Protein AF-A0A9P7EX51-F1 (afdb_monomer)

Nearest PDB structures (foldseek):
  2a19-assembly1_B  TM=7.825E-01  e=9.474E-03  Homo sapiens
  8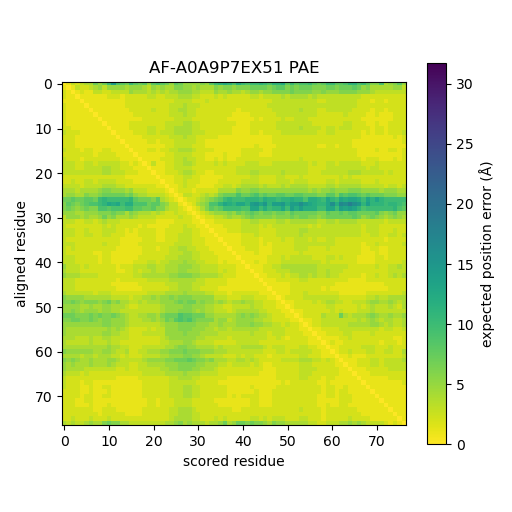qel-assembly1_B  TM=7.760E-01  e=1.867E-02  Homo sapiens
  4j97-assembly6_D-3  TM=7.113E-01  e=1.423E-02  Homo sapiens
  2a1a-assembly1_B-2  TM=7.779E-01  e=4.509E-02  Homo sapiens
  4j95-assembly5_B  TM=7.074E-01  e=3.937E-02  Homo sapiens

Foldseek 3Di:
DVVVLVVCVVVQKDQLDDAPVQWDDPDPPDIDGHDSVQMDGLVPGAAAADDDVDPDPWPPQNHHRHGGHSVRRVVRD

Structure (mmCIF, N/CA/C/O backbone):
data_AF-A0A9P7EX51-F1
#
_entry.id   AF-A0A9P7EX51-F1
#
loop_
_atom_site.group_PDB
_atom_site.id
_atom_site.type_symbol
_atom_site.label_atom_id
_atom_site.label_alt_id
_atom_site.label_comp_id
_atom_site.label_asym_id
_atom_site.label_entity_id
_atom_site.label_seq_id
_atom_site.pdbx_PDB_ins_code
_atom_site.Cartn_x
_atom_site.Cartn_y
_atom_site.Cartn_z
_atom_site.occupancy
_atom_site.B_iso_or_equiv
_atom_site.auth_seq_id
_atom_site.auth_comp_id
_atom_site.auth_asym_id
_atom_site.auth_atom_id
_atom_site.pdbx_PDB_model_num
ATOM 1 N N . ILE A 1 1 ? -7.853 2.940 8.449 1.00 79.19 1 ILE A N 1
ATOM 2 C CA . ILE A 1 1 ? -7.057 2.369 7.336 1.00 79.19 1 ILE A CA 1
ATOM 3 C C . ILE A 1 1 ? -5.933 3.320 6.939 1.00 79.19 1 ILE A C 1
ATOM 5 O O . ILE A 1 1 ? -4.785 2.949 7.110 1.00 79.19 1 ILE A O 1
ATOM 9 N N . THR A 1 2 ? -6.213 4.564 6.537 1.00 86.81 2 THR A N 1
ATOM 10 C CA . THR A 1 2 ? -5.168 5.527 6.125 1.00 86.81 2 THR A CA 1
ATOM 11 C C . THR A 1 2 ? -4.060 5.740 7.166 1.00 86.81 2 THR A C 1
ATOM 13 O O . THR A 1 2 ? -2.895 5.801 6.797 1.00 86.81 2 THR A O 1
ATOM 16 N N . SER A 1 3 ? -4.386 5.780 8.465 1.00 89.31 3 SER A N 1
ATOM 17 C CA . SER A 1 3 ? -3.377 5.886 9.533 1.00 89.31 3 SER A CA 1
ATOM 18 C C . SER A 1 3 ? -2.421 4.687 9.585 1.00 89.31 3 SER A C 1
ATOM 20 O O . SER A 1 3 ? -1.226 4.880 9.762 1.00 89.31 3 SER A O 1
ATOM 22 N N . LEU A 1 4 ? -2.928 3.468 9.366 1.00 91.50 4 LEU A N 1
ATOM 23 C CA . LEU A 1 4 ? -2.125 2.240 9.334 1.00 91.50 4 LEU A CA 1
ATOM 24 C C . LEU A 1 4 ? -1.130 2.266 8.167 1.00 91.50 4 LEU A C 1
ATOM 26 O O . LEU A 1 4 ? 0.042 1.953 8.342 1.00 91.50 4 LEU A O 1
ATOM 30 N N . ILE A 1 5 ? -1.585 2.684 6.984 1.00 94.94 5 ILE A N 1
ATOM 31 C CA . ILE A 1 5 ? -0.721 2.774 5.799 1.00 94.94 5 ILE A CA 1
ATOM 32 C C . ILE A 1 5 ? 0.321 3.887 5.966 1.00 94.94 5 ILE A C 1
ATOM 34 O O . ILE A 1 5 ? 1.488 3.697 5.643 1.00 94.94 5 ILE A O 1
ATOM 38 N N . GLN A 1 6 ? -0.053 5.015 6.575 1.00 94.88 6 GLN A N 1
ATOM 39 C CA . GLN A 1 6 ? 0.903 6.069 6.923 1.00 94.88 6 GLN A CA 1
ATOM 40 C C . GLN A 1 6 ? 1.970 5.597 7.919 1.00 94.88 6 GLN A C 1
ATOM 42 O O . GLN A 1 6 ? 3.120 6.014 7.813 1.00 94.88 6 GLN A O 1
ATOM 47 N N . GLU A 1 7 ? 1.612 4.764 8.899 1.00 95.31 7 GLU A N 1
ATOM 48 C CA . GLU A 1 7 ? 2.575 4.167 9.833 1.00 95.31 7 GLU A CA 1
ATOM 49 C C . GLU A 1 7 ? 3.538 3.214 9.116 1.00 95.31 7 GLU A C 1
ATOM 51 O O . GLU A 1 7 ? 4.747 3.309 9.335 1.00 95.31 7 GLU A O 1
ATOM 56 N N . LEU A 1 8 ? 3.032 2.382 8.198 1.00 96.00 8 LEU A N 1
ATOM 57 C CA . LEU A 1 8 ? 3.852 1.518 7.344 1.00 96.00 8 LEU A CA 1
ATOM 58 C C . LEU A 1 8 ? 4.862 2.337 6.519 1.00 96.00 8 LEU A C 1
ATOM 60 O O . LEU A 1 8 ? 6.062 2.065 6.543 1.00 96.00 8 LEU A O 1
ATOM 64 N N . HIS A 1 9 ? 4.390 3.399 5.859 1.00 97.38 9 HIS A N 1
ATOM 65 C CA . HIS A 1 9 ? 5.222 4.274 5.027 1.00 97.38 9 HIS A CA 1
ATOM 66 C C . HIS A 1 9 ? 6.265 5.055 5.836 1.00 97.38 9 HIS A C 1
ATOM 68 O O . HIS A 1 9 ? 7.393 5.233 5.375 1.00 97.38 9 HIS A O 1
ATOM 74 N N . LYS A 1 10 ? 5.919 5.499 7.054 1.00 97.88 10 LYS A N 1
ATOM 75 C CA . LYS A 1 10 ? 6.855 6.154 7.992 1.00 97.88 10 LYS A CA 1
ATOM 76 C C . LYS A 1 10 ? 7.966 5.223 8.467 1.00 97.88 10 LYS A C 1
ATOM 78 O O . LYS A 1 10 ? 9.038 5.710 8.810 1.00 97.88 10 LYS A O 1
ATOM 83 N N . ALA A 1 11 ? 7.714 3.918 8.490 1.00 97.31 11 ALA A N 1
ATOM 84 C CA . ALA A 1 11 ? 8.717 2.905 8.787 1.00 97.31 11 ALA A CA 1
ATOM 85 C C . ALA A 1 11 ? 9.568 2.518 7.558 1.00 97.31 11 ALA A C 1
ATOM 87 O O . ALA A 1 11 ? 10.353 1.582 7.649 1.00 97.31 11 ALA A O 1
ATOM 88 N N . ASP A 1 12 ? 9.428 3.230 6.431 1.00 97.81 12 ASP A N 1
ATOM 89 C CA . ASP A 1 12 ? 10.082 2.958 5.143 1.00 97.81 12 ASP A CA 1
ATOM 90 C C . ASP A 1 12 ? 9.652 1.647 4.464 1.00 97.81 12 ASP A C 1
ATOM 92 O O . ASP A 1 12 ? 10.387 1.103 3.639 1.00 97.81 12 ASP A O 1
ATOM 96 N N . TYR A 1 13 ? 8.432 1.178 4.734 1.00 98.38 13 TYR A N 1
ATOM 97 C CA . TYR A 1 13 ? 7.845 0.008 4.078 1.00 98.38 13 TYR A CA 1
ATOM 98 C C . TYR A 1 13 ? 6.714 0.390 3.120 1.00 98.38 13 TYR A C 1
ATOM 100 O O . TYR A 1 13 ? 6.075 1.427 3.276 1.00 98.38 13 TYR A O 1
ATOM 108 N N . VAL A 1 14 ? 6.464 -0.477 2.143 1.00 98.12 14 VAL A N 1
ATOM 109 C CA . VAL A 1 14 ? 5.320 -0.455 1.215 1.00 98.12 14 VAL A CA 1
ATOM 110 C C . VAL A 1 14 ? 4.649 -1.824 1.211 1.00 98.12 14 VAL A C 1
ATOM 112 O O . VAL A 1 14 ? 5.301 -2.822 1.529 1.00 98.12 14 VAL A O 1
ATOM 115 N N . HIS A 1 15 ? 3.361 -1.881 0.866 1.00 97.69 15 HIS A N 1
ATOM 116 C CA . HIS A 1 15 ? 2.620 -3.142 0.776 1.00 97.69 15 HIS A CA 1
ATOM 117 C C . HIS A 1 15 ? 2.562 -3.694 -0.651 1.00 97.69 15 HIS A C 1
ATOM 119 O O . HIS A 1 15 ? 2.803 -4.875 -0.872 1.00 97.69 15 HIS A O 1
ATOM 125 N N . GLY A 1 16 ? 2.230 -2.847 -1.628 1.00 96.50 16 GLY A N 1
ATOM 126 C CA . GLY A 1 16 ? 2.207 -3.189 -3.050 1.00 96.50 16 GLY A CA 1
ATOM 127 C C . GLY A 1 16 ? 0.937 -3.864 -3.563 1.00 96.50 16 GLY A C 1
ATOM 128 O O . GLY A 1 16 ? 0.726 -3.893 -4.773 1.00 96.50 16 GLY A O 1
ATOM 129 N N . ASP A 1 17 ? 0.065 -4.351 -2.682 1.00 96.12 17 ASP A N 1
ATOM 130 C CA . ASP A 1 17 ? -1.221 -4.962 -3.059 1.00 96.12 17 ASP A CA 1
ATOM 131 C C . ASP A 1 17 ? 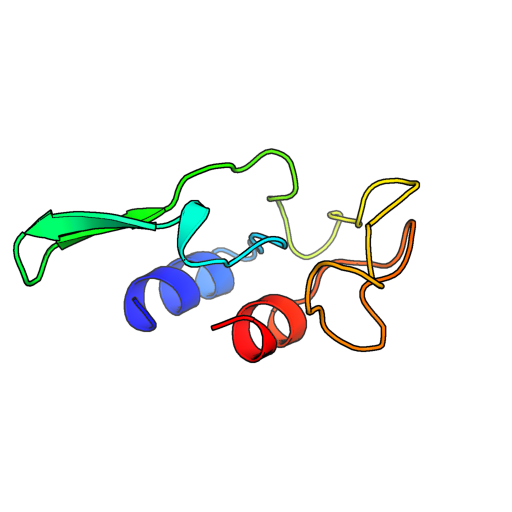-2.358 -4.586 -2.094 1.00 96.12 17 ASP A C 1
ATOM 133 O O . ASP A 1 17 ? -3.009 -5.442 -1.497 1.00 96.12 17 ASP A O 1
ATOM 137 N N . LEU A 1 18 ? -2.577 -3.287 -1.877 1.00 95.12 18 LEU A N 1
ATOM 138 C CA . LEU A 1 18 ? -3.688 -2.821 -1.041 1.00 95.12 18 LEU A CA 1
ATOM 139 C C . LEU A 1 18 ? -5.011 -3.007 -1.785 1.00 95.12 18 LEU A C 1
ATOM 141 O O . LEU A 1 18 ? -5.288 -2.344 -2.774 1.00 95.12 18 LEU A O 1
ATOM 145 N N . ARG A 1 19 ? -5.830 -3.950 -1.327 1.00 92.88 19 ARG A N 1
ATOM 146 C CA . ARG A 1 19 ? -7.144 -4.255 -1.904 1.00 92.88 19 ARG A CA 1
ATOM 147 C C . ARG A 1 19 ? -8.091 -4.661 -0.793 1.00 92.88 19 ARG A C 1
ATOM 149 O O . ARG A 1 19 ? -7.639 -5.194 0.216 1.00 92.88 19 ARG A O 1
ATOM 156 N N . ASP A 1 20 ? -9.396 -4.513 -1.013 1.00 91.75 20 ASP A N 1
ATOM 157 C CA . ASP A 1 20 ? -10.430 -4.940 -0.056 1.00 91.75 20 ASP A CA 1
ATOM 158 C C . ASP A 1 20 ? -10.225 -6.381 0.439 1.00 91.75 20 ASP A C 1
ATOM 160 O O . ASP A 1 20 ? -10.428 -6.670 1.614 1.00 91.75 20 ASP A O 1
ATOM 164 N N . ALA A 1 21 ? -9.753 -7.273 -0.440 1.00 93.19 21 ALA A N 1
ATOM 165 C CA . ALA A 1 21 ? -9.456 -8.670 -0.117 1.00 93.19 21 ALA A CA 1
ATOM 166 C C . ALA A 1 21 ? -8.328 -8.853 0.919 1.00 93.1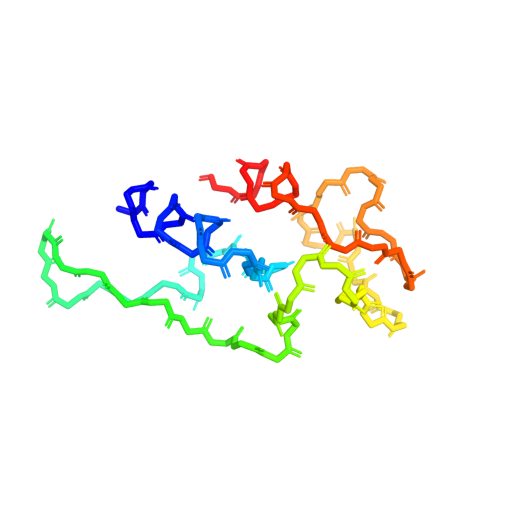9 21 ALA A C 1
ATOM 168 O O . ALA A 1 21 ? -8.306 -9.863 1.619 1.00 93.19 21 ALA A O 1
ATOM 169 N N . ASN A 1 22 ? -7.430 -7.873 1.038 1.00 95.88 22 ASN A N 1
ATOM 170 C CA . ASN A 1 22 ? -6.269 -7.896 1.928 1.00 95.88 22 ASN A CA 1
ATOM 171 C C . ASN A 1 22 ? -6.510 -7.107 3.226 1.00 95.88 22 A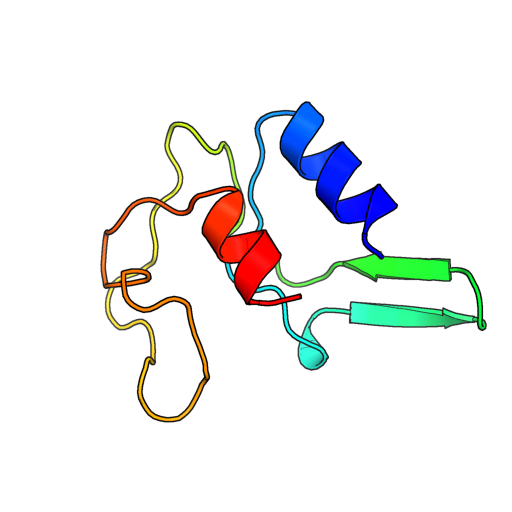SN A C 1
ATOM 173 O O . ASN A 1 22 ? -5.615 -6.998 4.065 1.00 95.88 22 ASN A O 1
ATOM 177 N N . PHE A 1 23 ? -7.728 -6.596 3.441 1.00 93.12 23 PHE A N 1
ATOM 178 C CA . PHE A 1 23 ? -8.140 -5.992 4.704 1.00 93.12 23 PHE A CA 1
ATOM 179 C C . PHE A 1 23 ? -9.118 -6.896 5.455 1.00 93.12 23 PHE A C 1
ATOM 181 O O . PHE A 1 23 ? -10.181 -7.256 4.954 1.00 93.12 23 PHE A O 1
ATOM 188 N N . VAL A 1 24 ? -8.812 -7.193 6.718 1.00 93.31 24 VAL A N 1
ATOM 189 C CA . VAL A 1 24 ? -9.760 -7.838 7.635 1.00 93.31 24 VAL A CA 1
ATOM 190 C C . VAL A 1 24 ? -10.305 -6.814 8.610 1.00 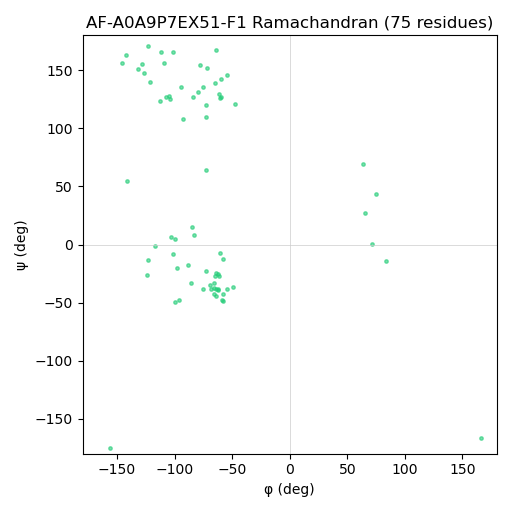93.31 24 VAL A C 1
ATOM 192 O O . VAL A 1 24 ? -9.562 -6.161 9.341 1.00 93.31 24 VAL A O 1
ATOM 195 N N . VAL A 1 25 ? -11.628 -6.713 8.660 1.00 89.94 25 VAL A N 1
ATOM 196 C CA . VAL A 1 25 ? -12.350 -5.858 9.599 1.00 89.94 25 VAL A CA 1
ATOM 197 C C . VAL A 1 25 ? -12.696 -6.689 10.832 1.00 89.94 25 VAL A C 1
ATOM 199 O O . VAL A 1 25 ? -13.570 -7.552 10.779 1.00 89.94 25 VAL A O 1
ATOM 202 N N . LYS A 1 26 ? -12.022 -6.445 11.960 1.00 85.75 26 LYS A N 1
ATOM 203 C CA . LYS A 1 26 ? -12.330 -7.142 13.220 1.00 85.75 26 LYS A CA 1
ATOM 204 C C . LYS A 1 26 ? -13.616 -6.602 13.851 1.00 85.75 26 LYS A C 1
ATOM 206 O O . LYS A 1 26 ? -14.402 -7.350 14.424 1.00 85.75 26 LYS A O 1
ATOM 211 N N . ASN A 1 27 ? -13.822 -5.291 13.766 1.00 85.94 27 ASN A N 1
ATOM 212 C CA . ASN A 1 27 ? -15.042 -4.584 14.154 1.00 85.94 27 ASN A CA 1
ATOM 213 C C . ASN A 1 27 ? -15.117 -3.255 13.373 1.00 85.94 27 ASN A C 1
ATOM 215 O O . ASN A 1 27 ? -14.254 -2.975 12.553 1.00 85.94 27 ASN A O 1
ATOM 219 N N . LYS A 1 28 ? -16.106 -2.391 13.641 1.00 78.69 28 LYS A N 1
ATOM 220 C CA . LYS A 1 28 ? -16.283 -1.119 12.901 1.00 78.69 28 LYS A CA 1
ATOM 221 C C . LYS A 1 28 ? -15.082 -0.151 12.941 1.00 78.69 28 LYS A C 1
ATOM 223 O O . LYS A 1 28 ? -15.112 0.842 12.221 1.00 78.69 28 LYS A O 1
ATOM 228 N N . LYS A 1 29 ? -14.092 -0.366 13.812 1.00 79.00 29 LYS A N 1
ATOM 229 C CA . LYS A 1 29 ? -12.958 0.544 14.036 1.00 79.00 29 LYS A CA 1
ATOM 230 C C . LYS A 1 29 ? -11.592 -0.115 13.840 1.00 79.00 29 LYS A C 1
ATOM 232 O O . LYS A 1 29 ? -10.649 0.590 13.492 1.00 79.00 29 LYS A O 1
ATOM 237 N N . ASP A 1 30 ? -11.503 -1.428 14.024 1.00 85.94 30 ASP A N 1
ATOM 238 C CA . ASP A 1 30 ? -10.246 -2.167 13.998 1.00 85.94 30 ASP A CA 1
ATOM 239 C C . ASP A 1 30 ? -10.099 -2.950 12.695 1.00 85.94 30 ASP A C 1
ATOM 241 O O . ASP A 1 30 ? -10.959 -3.757 12.326 1.00 85.94 30 ASP A O 1
ATOM 245 N N . PHE A 1 31 ? -8.961 -2.739 12.041 1.00 87.06 31 PHE A N 1
ATOM 246 C CA . PHE A 1 31 ? -8.605 -3.355 10.772 1.00 87.06 31 PHE A CA 1
ATOM 247 C C . PHE A 1 31 ? -7.247 -4.036 10.903 1.00 87.06 31 PHE A C 1
ATOM 249 O O . PHE A 1 31 ? -6.374 -3.556 11.625 1.00 87.06 31 PHE A O 1
ATOM 256 N N . MET A 1 32 ? -7.070 -5.131 10.180 1.00 91.75 32 MET A N 1
ATOM 257 C CA . MET A 1 32 ? -5.793 -5.807 10.002 1.00 91.75 32 MET A CA 1
ATOM 258 C C . MET A 1 32 ? -5.470 -5.843 8.513 1.00 91.75 32 MET A C 1
ATOM 260 O O . MET A 1 32 ? -6.364 -6.055 7.695 1.00 91.75 32 MET A O 1
ATOM 264 N N . LEU A 1 33 ? -4.202 -5.623 8.184 1.00 94.00 33 LEU A N 1
ATOM 265 C CA . LEU A 1 33 ? -3.668 -5.777 6.837 1.00 94.00 33 LEU A CA 1
ATOM 266 C C . LEU A 1 33 ? -3.083 -7.186 6.705 1.00 94.00 33 LEU A C 1
ATOM 268 O O . LEU A 1 33 ? -2.432 -7.661 7.638 1.00 94.00 33 LEU A O 1
ATOM 272 N N . LEU A 1 34 ? -3.366 -7.852 5.592 1.00 95.44 34 LEU A N 1
ATOM 273 C CA . LEU A 1 34 ? -2.923 -9.205 5.265 1.00 95.44 34 LEU A CA 1
ATOM 274 C C . LEU A 1 34 ? -2.157 -9.219 3.938 1.00 95.44 34 LEU A C 1
ATOM 276 O O . LEU A 1 34 ? -2.214 -8.255 3.189 1.00 95.44 34 LEU A O 1
ATOM 280 N N . ASP A 1 35 ? -1.544 -10.368 3.642 1.00 95.88 35 ASP A N 1
ATOM 281 C CA . ASP A 1 35 ? -0.878 -10.674 2.368 1.00 95.88 35 ASP A CA 1
ATOM 282 C C . ASP A 1 35 ? 0.338 -9.780 2.067 1.00 95.88 35 ASP A C 1
ATOM 284 O O . ASP A 1 35 ? 0.351 -8.948 1.165 1.00 95.88 35 ASP A O 1
ATOM 288 N N . PHE A 1 36 ? 1.395 -9.982 2.857 1.00 96.56 36 PHE A N 1
ATOM 289 C CA . PHE A 1 36 ? 2.653 -9.238 2.764 1.00 96.56 36 PHE A CA 1
ATOM 290 C C . PHE A 1 36 ? 3.634 -9.819 1.729 1.00 96.56 36 PHE A C 1
ATOM 292 O O . PHE A 1 36 ? 4.809 -9.458 1.753 1.00 96.56 36 PHE A O 1
ATOM 299 N N . ASP A 1 37 ? 3.202 -10.697 0.820 1.00 96.00 37 ASP A N 1
ATOM 300 C CA . ASP A 1 37 ? 4.107 -11.367 -0.129 1.00 96.00 37 ASP A CA 1
ATOM 301 C C . ASP A 1 37 ? 4.817 -10.382 -1.075 1.00 96.00 37 ASP A C 1
ATOM 303 O O . ASP A 1 37 ? 5.903 -10.670 -1.581 1.00 96.00 37 ASP A O 1
ATOM 307 N N . TRP A 1 38 ? 4.215 -9.215 -1.326 1.00 96.25 38 TRP A N 1
ATOM 308 C CA . TRP A 1 38 ? 4.814 -8.139 -2.129 1.00 96.25 38 TRP A CA 1
ATOM 309 C C . TRP A 1 38 ? 5.391 -7.016 -1.2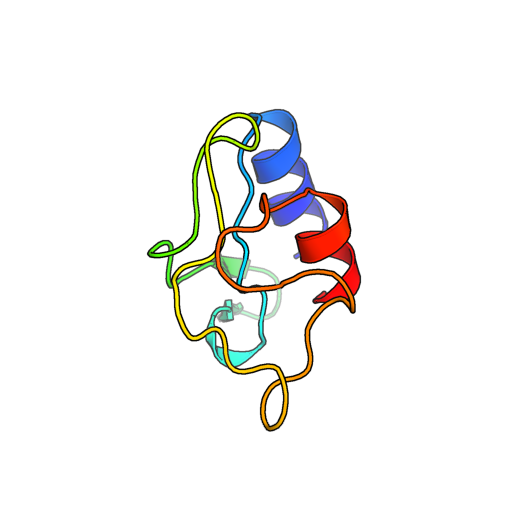72 1.00 96.25 38 TRP A C 1
ATOM 311 O O . TRP A 1 38 ? 6.044 -6.116 -1.795 1.00 96.25 38 TRP A O 1
ATOM 321 N N . ALA A 1 39 ? 5.153 -7.054 0.035 1.00 97.31 39 ALA A N 1
ATOM 322 C CA . ALA A 1 39 ? 5.519 -5.981 0.930 1.00 97.31 39 ALA A CA 1
ATOM 323 C C . ALA A 1 39 ? 7.012 -6.015 1.264 1.00 97.31 39 ALA A C 1
ATOM 325 O O . ALA A 1 39 ? 7.672 -7.054 1.262 1.00 97.31 39 ALA A O 1
ATOM 326 N N . GLY A 1 40 ? 7.558 -4.857 1.608 1.00 98.00 40 GLY A N 1
ATOM 327 C CA . GLY A 1 40 ? 8.929 -4.764 2.087 1.00 98.00 40 GLY A CA 1
ATOM 328 C C . GLY A 1 40 ? 9.438 -3.335 2.102 1.00 98.00 40 GLY A C 1
ATOM 329 O O . GLY A 1 40 ? 8.659 -2.385 2.029 1.00 98.00 40 GLY A O 1
ATOM 330 N N . SER A 1 41 ? 10.753 -3.188 2.249 1.00 97.94 41 SER A N 1
ATOM 331 C CA . SER A 1 41 ? 11.399 -1.877 2.258 1.00 97.94 41 SER A CA 1
ATOM 332 C C . SER A 1 41 ? 11.127 -1.148 0.946 1.00 97.94 41 SER A C 1
ATOM 334 O O . SER A 1 41 ? 11.481 -1.632 -0.132 1.00 97.94 41 SER A O 1
ATOM 336 N N . LYS A 1 42 ? 10.612 0.082 1.025 1.00 95.94 42 LYS A N 1
ATOM 337 C CA . LYS A 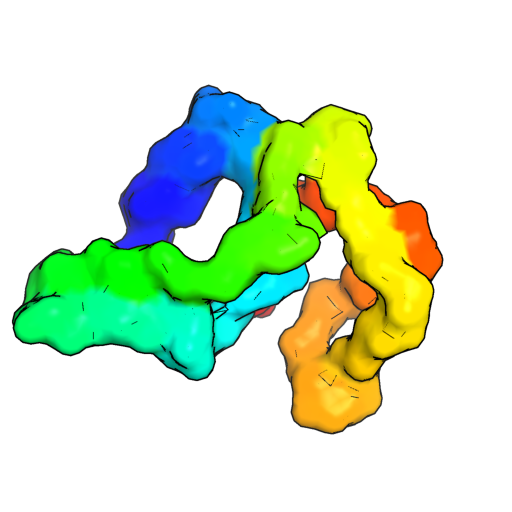1 42 ? 10.378 0.936 -0.147 1.00 95.94 42 LYS A CA 1
ATOM 338 C C . LYS A 1 42 ? 11.654 1.247 -0.924 1.00 95.94 42 LYS A C 1
ATOM 340 O O . LYS A 1 42 ? 11.586 1.912 -1.947 1.00 95.94 42 LYS A O 1
ATOM 345 N N . GLN A 1 43 ? 12.839 0.882 -0.431 1.00 95.62 43 GLN A N 1
ATOM 346 C CA . GLN A 1 43 ? 14.102 1.072 -1.141 1.00 95.62 43 GLN A CA 1
ATOM 347 C C . GLN A 1 43 ? 14.405 -0.079 -2.108 1.00 95.62 43 GLN A C 1
ATOM 349 O O . GLN A 1 43 ? 14.945 0.187 -3.182 1.00 95.62 43 GLN A O 1
ATOM 354 N N . GLU A 1 44 ? 13.999 -1.303 -1.765 1.00 96.69 44 GLU A N 1
ATOM 355 C CA . GLU A 1 44 ? 14.447 -2.551 -2.405 1.00 96.69 44 GLU A CA 1
ATOM 356 C C . GLU A 1 44 ? 13.296 -3.404 -2.962 1.00 96.69 44 GLU A C 1
ATOM 358 O O . GLU A 1 44 ? 13.529 -4.321 -3.750 1.00 96.69 44 GLU A O 1
ATOM 363 N N . THR A 1 45 ? 12.053 -3.103 -2.591 1.00 98.00 45 THR A N 1
ATOM 364 C CA . THR A 1 45 ? 10.883 -3.884 -2.989 1.00 98.00 45 THR A CA 1
ATOM 365 C C . THR A 1 45 ? 10.422 -3.556 -4.406 1.00 98.00 45 THR A C 1
ATOM 367 O O . THR A 1 45 ? 10.238 -2.395 -4.780 1.00 98.00 45 THR A O 1
ATOM 370 N N . HIS A 1 46 ? 10.199 -4.608 -5.191 1.00 98.00 46 HIS A N 1
ATOM 371 C CA . HIS A 1 46 ? 9.750 -4.539 -6.576 1.00 98.00 46 HIS A CA 1
ATOM 372 C C . HIS A 1 46 ? 8.590 -5.506 -6.799 1.00 98.00 46 HIS A C 1
ATOM 374 O O . HIS A 1 46 ? 8.510 -6.558 -6.165 1.00 98.00 46 HIS A O 1
ATOM 380 N N . TYR A 1 47 ? 7.717 -5.161 -7.736 1.00 97.56 47 TYR A N 1
ATOM 381 C CA . TYR A 1 47 ? 6.641 -6.026 -8.186 1.00 97.56 47 TYR A CA 1
ATOM 382 C C . TYR A 1 47 ? 7.180 -7.339 -8.772 1.00 97.56 47 TYR A C 1
ATOM 384 O O . TYR A 1 47 ? 8.180 -7.323 -9.502 1.00 97.56 47 TYR A O 1
ATOM 392 N N . PRO A 1 48 ? 6.503 -8.479 -8.536 1.00 95.19 48 PRO A N 1
ATOM 393 C CA . PRO A 1 48 ? 6.898 -9.745 -9.133 1.00 95.19 48 PRO A CA 1
ATOM 394 C C . PRO A 1 48 ? 6.765 -9.713 -10.660 1.00 95.19 48 PRO A C 1
ATOM 396 O O . PRO A 1 48 ? 6.150 -8.835 -11.264 1.00 95.19 48 PRO A O 1
ATOM 399 N N . ILE A 1 49 ? 7.333 -10.716 -11.319 1.00 94.25 49 ILE A N 1
ATOM 400 C CA . ILE A 1 49 ? 7.102 -10.913 -12.749 1.00 94.25 49 ILE A CA 1
ATOM 401 C C . ILE A 1 49 ? 5.702 -11.511 -12.938 1.00 94.25 49 ILE A C 1
ATOM 403 O O . ILE A 1 49 ? 5.354 -12.472 -12.258 1.00 94.25 49 ILE A O 1
ATOM 407 N N . ARG A 1 50 ? 4.942 -10.985 -13.910 1.00 90.44 50 ARG A N 1
ATOM 408 C CA . ARG A 1 50 ? 3.529 -11.311 -14.207 1.00 90.44 50 ARG A CA 1
ATOM 409 C C . ARG A 1 50 ? 2.520 -10.710 -13.221 1.00 90.44 50 ARG A C 1
ATOM 411 O O . ARG A 1 50 ? 1.560 -11.377 -12.848 1.00 90.44 50 ARG A O 1
ATOM 418 N N . VAL A 1 51 ? 2.695 -9.441 -12.853 1.00 91.88 51 VAL A N 1
ATOM 419 C CA . VAL A 1 51 ? 1.611 -8.662 -12.243 1.00 91.88 51 VAL A CA 1
ATOM 420 C C . VAL A 1 51 ? 0.442 -8.585 -13.221 1.00 91.88 51 VAL A C 1
ATOM 422 O O . VAL A 1 51 ? 0.604 -8.171 -14.369 1.00 91.88 51 VAL A O 1
ATOM 425 N N . ASP A 1 52 ? -0.739 -8.979 -12.756 1.00 90.56 52 ASP A N 1
ATOM 426 C CA . ASP A 1 52 ? -1.983 -8.746 -13.478 1.00 90.56 52 ASP A CA 1
ATOM 427 C C . ASP A 1 52 ? -2.358 -7.262 -13.401 1.00 90.56 52 ASP A C 1
ATOM 429 O O . ASP A 1 52 ? -2.533 -6.717 -12.310 1.00 90.56 52 ASP A O 1
ATOM 433 N N . GLN A 1 53 ? -2.456 -6.631 -14.568 1.00 86.75 53 GLN A N 1
ATOM 434 C CA . GLN A 1 53 ? -2.845 -5.230 -14.754 1.00 86.75 53 GLN A CA 1
ATOM 435 C C . GLN A 1 53 ? -4.150 -5.091 -15.546 1.00 86.75 53 GLN A C 1
ATOM 437 O O . GLN A 1 53 ? -4.578 -3.979 -15.847 1.00 86.75 53 GLN A O 1
ATOM 442 N N . LYS A 1 54 ? -4.733 -6.213 -15.980 1.00 88.94 54 LYS A N 1
ATOM 443 C CA . LYS A 1 54 ? -5.892 -6.225 -16.869 1.00 88.94 54 LYS A CA 1
ATOM 444 C C . LYS A 1 54 ? -7.168 -6.452 -16.079 1.00 88.94 54 LYS A C 1
ATOM 446 O O . LYS A 1 54 ? -8.130 -5.714 -16.272 1.00 88.94 54 LYS A O 1
ATOM 451 N N . ASP A 1 55 ? -7.161 -7.465 -15.219 1.00 91.94 55 ASP A N 1
ATOM 452 C CA . ASP A 1 55 ? -8.354 -7.868 -14.479 1.00 91.94 55 ASP A CA 1
ATOM 453 C C . ASP A 1 55 ? -8.362 -7.267 -13.061 1.00 91.94 55 ASP A C 1
ATOM 455 O O . ASP A 1 55 ? -9.424 -7.098 -12.460 1.00 91.94 55 ASP A O 1
ATOM 459 N N . ILE A 1 56 ? -7.193 -6.857 -12.551 1.00 90.44 56 ILE A N 1
ATOM 460 C CA . ILE A 1 56 ? -7.043 -6.148 -11.276 1.00 90.44 56 ILE A CA 1
ATOM 461 C C . ILE A 1 56 ? -6.565 -4.715 -11.535 1.00 90.44 56 ILE A C 1
ATOM 463 O O . ILE A 1 56 ? -5.512 -4.502 -12.136 1.00 90.44 56 ILE A O 1
ATOM 467 N N . ARG A 1 57 ? -7.327 -3.723 -11.046 1.00 91.25 57 ARG A N 1
ATOM 468 C CA . ARG A 1 57 ? -6.930 -2.305 -11.087 1.00 91.25 57 ARG A CA 1
ATOM 469 C C . ARG A 1 57 ? -5.645 -2.107 -10.284 1.00 91.25 57 ARG A C 1
ATOM 471 O O . ARG A 1 57 ? -5.580 -2.496 -9.119 1.00 91.25 57 ARG A O 1
ATOM 478 N N . ARG A 1 58 ? -4.661 -1.451 -10.898 1.00 93.44 58 ARG A N 1
ATOM 479 C CA . ARG A 1 58 ? -3.369 -1.081 -10.305 1.00 93.44 58 ARG A CA 1
ATOM 480 C C . ARG A 1 58 ? -2.937 0.301 -10.804 1.00 93.44 58 ARG A C 1
ATOM 482 O O . ARG A 1 58 ?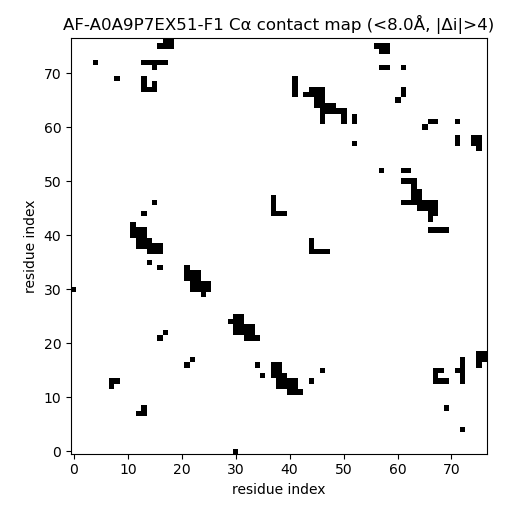 -3.491 0.748 -11.808 1.00 93.44 58 ARG A O 1
ATOM 489 N N . PRO A 1 59 ? -1.974 0.954 -10.134 1.00 95.12 59 PRO A N 1
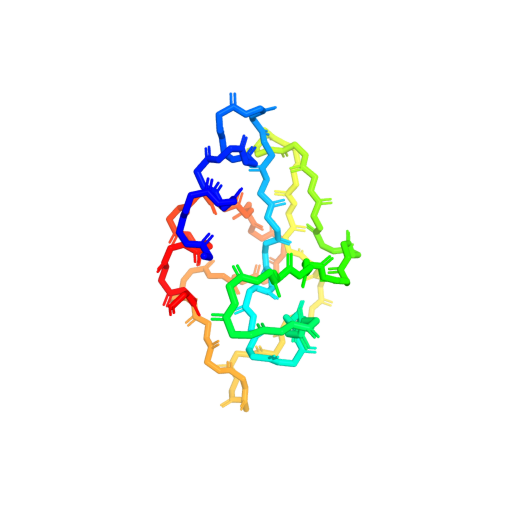ATOM 490 C CA . PRO A 1 59 ? -1.306 2.140 -10.664 1.00 95.12 59 PRO A CA 1
ATOM 491 C C . PRO A 1 59 ? -0.713 1.871 -12.055 1.00 95.12 59 PRO A C 1
ATOM 493 O O . PRO A 1 59 ? -0.248 0.763 -12.336 1.00 95.12 59 PRO A O 1
ATOM 496 N N . ASP A 1 60 ? -0.702 2.877 -12.927 1.00 91.62 60 ASP A N 1
ATOM 497 C CA . ASP A 1 60 ? -0.349 2.714 -14.350 1.00 91.62 60 ASP A CA 1
ATOM 498 C C . ASP A 1 60 ? 1.095 2.209 -14.584 1.00 91.62 60 ASP A C 1
ATOM 500 O O . ASP A 1 60 ? 1.410 1.555 -15.594 1.00 91.62 60 ASP A O 1
ATOM 504 N N . ASP A 1 61 ? 1.999 2.502 -13.651 1.00 92.56 61 ASP A N 1
ATOM 505 C CA . ASP A 1 61 ? 3.405 2.104 -13.673 1.00 92.56 61 ASP A CA 1
ATOM 506 C C . ASP A 1 61 ? 3.732 0.930 -12.728 1.00 92.56 61 ASP A C 1
ATOM 508 O O . ASP A 1 61 ? 4.893 0.516 -12.667 1.00 92.56 61 ASP A O 1
ATOM 512 N N . ALA A 1 62 ? 2.733 0.309 -12.086 1.00 93.94 62 ALA A N 1
ATOM 513 C CA . ALA A 1 62 ? 2.872 -0.911 -11.282 1.00 93.94 62 ALA A CA 1
ATOM 514 C C . ALA A 1 62 ? 3.100 -2.162 -12.158 1.00 93.94 62 ALA A C 1
ATOM 516 O O . ALA A 1 62 ? 2.251 -3.051 -12.267 1.00 93.94 62 ALA A O 1
ATOM 517 N N . ARG A 1 63 ? 4.232 -2.192 -12.870 1.00 91.75 63 ARG A N 1
ATOM 518 C CA . ARG A 1 63 ? 4.608 -3.199 -13.879 1.00 91.75 63 ARG A CA 1
ATOM 519 C C . ARG A 1 63 ? 5.588 -4.225 -13.325 1.00 91.75 63 ARG A C 1
ATOM 521 O O . ARG A 1 63 ? 6.235 -4.011 -12.309 1.00 91.75 63 ARG A O 1
ATOM 528 N N . ASN A 1 64 ? 5.741 -5.325 -14.056 1.00 93.75 64 ASN A N 1
ATOM 529 C CA . ASN A 1 64 ? 6.698 -6.390 -13.751 1.00 93.75 64 ASN A CA 1
ATOM 530 C C . ASN A 1 64 ? 8.096 -5.843 -13.440 1.00 93.75 64 ASN A C 1
ATOM 532 O O . ASN A 1 64 ? 8.708 -5.213 -14.302 1.00 93.75 64 ASN A O 1
ATOM 536 N N . GLY A 1 65 ? 8.608 -6.130 -12.243 1.00 94.88 65 GLY A N 1
ATOM 537 C CA . GLY A 1 65 ? 9.944 -5.714 -11.820 1.00 94.88 65 GLY A CA 1
ATOM 538 C C . GLY A 1 65 ? 10.099 -4.218 -11.545 1.00 94.88 65 GLY A C 1
ATOM 539 O O . GLY A 1 65 ? 11.193 -3.801 -11.177 1.00 94.88 65 GLY A O 1
ATOM 540 N N . ASN A 1 66 ? 9.046 -3.407 -11.693 1.00 96.06 66 ASN A N 1
ATOM 541 C CA . ASN A 1 66 ? 9.090 -2.016 -11.266 1.00 96.06 66 ASN A CA 1
ATOM 542 C C . ASN A 1 66 ? 9.073 -1.937 -9.744 1.00 96.06 66 ASN A C 1
ATOM 544 O O . ASN A 1 66 ? 8.532 -2.800 -9.052 1.00 96.06 66 ASN A O 1
ATOM 548 N N . LYS A 1 67 ? 9.675 -0.872 -9.231 1.00 97.69 67 LYS A N 1
ATOM 549 C CA . LYS A 1 67 ? 9.720 -0.591 -7.806 1.00 97.69 67 LYS A CA 1
ATOM 550 C C . LYS A 1 67 ? 8.316 -0.317 -7.270 1.00 97.69 67 LYS A C 1
ATOM 552 O O . LYS A 1 67 ? 7.550 0.384 -7.926 1.00 97.69 67 LYS A O 1
ATOM 557 N N . ILE A 1 68 ? 8.015 -0.836 -6.085 1.00 98.19 68 ILE A N 1
ATOM 558 C CA . ILE A 1 68 ? 6.773 -0.516 -5.379 1.00 98.19 68 ILE A CA 1
ATOM 559 C C . ILE A 1 68 ? 6.985 0.786 -4.605 1.00 98.19 68 ILE A C 1
ATOM 561 O O . ILE A 1 68 ? 7.960 0.917 -3.859 1.00 98.19 68 ILE A O 1
ATOM 565 N N . THR A 1 69 ? 6.099 1.760 -4.799 1.00 97.69 69 THR A N 1
ATOM 566 C CA . THR A 1 69 ? 6.198 3.090 -4.183 1.00 97.69 69 THR A CA 1
ATOM 567 C C . THR A 1 69 ? 5.096 3.332 -3.156 1.00 97.69 69 THR A C 1
ATOM 569 O O . THR A 1 69 ? 4.103 2.609 -3.080 1.00 97.69 69 THR A O 1
ATOM 572 N N . THR A 1 70 ? 5.267 4.373 -2.341 1.00 97.31 70 THR A N 1
ATOM 573 C CA . THR A 1 70 ? 4.219 4.813 -1.413 1.00 97.31 70 THR A CA 1
ATOM 574 C C . THR A 1 70 ? 3.004 5.347 -2.166 1.00 97.31 70 THR A C 1
ATOM 576 O O . THR A 1 70 ? 1.875 5.157 -1.726 1.00 97.31 70 THR A O 1
ATOM 579 N N . GLU A 1 71 ? 3.219 5.965 -3.326 1.00 97.06 71 GLU A N 1
ATOM 580 C CA . GLU A 1 71 ? 2.169 6.453 -4.220 1.00 97.06 71 GLU A CA 1
ATOM 581 C C . GLU A 1 71 ? 1.331 5.295 -4.765 1.00 97.06 71 GLU A C 1
ATOM 583 O O . GLU A 1 71 ? 0.108 5.403 -4.799 1.00 97.06 71 GLU A O 1
ATOM 588 N N . HIS A 1 72 ? 1.960 4.157 -5.085 1.00 97.06 72 HIS A N 1
ATOM 589 C CA . HIS A 1 72 ? 1.235 2.961 -5.517 1.00 97.06 72 HIS A CA 1
ATOM 590 C C . HIS A 1 72 ? 0.238 2.486 -4.467 1.00 97.06 72 HIS A C 1
ATOM 592 O O . HIS A 1 72 ? -0.926 2.254 -4.787 1.00 97.06 72 HIS A O 1
ATOM 598 N N . ASP A 1 73 ? 0.673 2.384 -3.210 1.00 96.88 73 ASP A N 1
ATOM 599 C CA . ASP A 1 73 ? -0.209 2.046 -2.091 1.00 96.88 73 ASP A CA 1
ATOM 600 C C . ASP A 1 73 ? -1.366 3.054 -1.961 1.00 96.88 73 ASP A C 1
ATOM 602 O O . ASP A 1 73 ? -2.512 2.660 -1.754 1.00 96.88 73 ASP A O 1
ATOM 606 N N . LEU A 1 74 ? -1.094 4.354 -2.109 1.00 95.19 74 LEU A N 1
ATOM 607 C CA . LEU A 1 74 ? -2.112 5.402 -1.983 1.00 95.19 74 LEU A CA 1
ATOM 608 C C . LEU A 1 74 ? -3.144 5.395 -3.118 1.00 95.19 74 LEU A C 1
ATOM 610 O O . LEU A 1 74 ? -4.305 5.695 -2.867 1.00 95.19 74 LEU A O 1
ATOM 614 N N . GLU A 1 75 ? -2.752 5.061 -4.345 1.00 95.06 75 GLU A N 1
ATOM 615 C CA . GLU A 1 75 ? -3.667 4.968 -5.493 1.00 95.06 75 GLU A CA 1
ATOM 616 C C . GLU A 1 75 ? -4.589 3.737 -5.449 1.00 95.06 75 GLU A C 1
ATOM 618 O O . GLU A 1 75 ? -5.644 3.710 -6.104 1.00 95.06 75 GLU A O 1
ATOM 623 N N . MET A 1 76 ? -4.164 2.707 -4.712 1.00 93.19 76 MET A N 1
ATOM 624 C CA . MET A 1 76 ? -4.907 1.466 -4.505 1.00 93.19 76 MET A CA 1
ATOM 625 C C . MET A 1 76 ? -5.872 1.510 -3.308 1.00 93.19 76 MET A C 1
ATOM 627 O O . MET A 1 76 ? -6.776 0.678 -3.250 1.00 93.19 76 MET A O 1
ATOM 631 N N . LEU A 1 77 ? -5.698 2.463 -2.384 1.00 87.81 77 LEU A N 1
ATOM 632 C CA . LEU A 1 77 ? -6.631 2.747 -1.281 1.00 87.81 77 LEU A CA 1
ATOM 633 C C . LEU A 1 77 ? -7.945 3.383 -1.757 1.00 87.81 77 LEU A C 1
ATOM 635 O O . LEU A 1 77 ? -8.958 3.143 -1.063 1.00 87.81 77 LEU A O 1
#

Secondary structure (DSSP, 8-state):
-HHHHHHHHHTTEE-S---GGGEEESSSS-EEE--GGG-EETTT-BPPTT---SSS---TT--TTPBP-HHHHHHH-

InterPro domains:
  IPR000719 Protein kinase domain [PS50011] (1-77)
  IPR011009 Protein kinase-like domain superfamily [SSF56112] (3-75)

pLDDT: mean 93.53, std 4.47, range [78.69, 98.38]

Solvent-accessible surface area (backbone atoms only — not comparable to full-atom values): 4701 Å² total; per-residue (Å²): 108,71,66,59,54,50,51,41,45,72,72,47,31,31,48,68,64,55,43,78,90,29,50,47,71,82,48,102,83,47,73,44,83,51,77,62,88,56,35,38,46,48,88,78,28,43,39,57,82,80,59,71,69,83,90,40,94,66,52,96,71,70,39,60,62,31,68,37,44,69,64,47,36,60,74,46,104

Mean predicted aligned error: 2.94 Å

Organism: NCBI:txid1912936

Sequence (77 aa):
ITSLIQELHKADYVHGDLRDANFVVKNKKDFMLLDFDWAGSKQETHYPIRVDQKDIRRPDDARNGNKITTEHDLEML

Radius of gyration: 12.22 Å; Cα contacts (8 Å, |Δi|>4): 109; chains: 1; bounding box: 31×18×31 Å